Protein AF-A0A849Q5H6-F1 (afdb_monomer)

Secondary structure (DSSP, 8-state):
-HHHHHHHHHHHHHHGGGTT-HHHHHHHHHHHHHHHHHHHHHHTGGGGTTHHHHHHHHHHHHHHHHIIIIIS---TTTTTSHHHHHHTTHHHHHHHHHHHHHHHHHHH-

Nearest PDB structures (foldseek):
  7tut-assembly1_9  TM=7.268E-01  e=1.037E-01  Canis lupus
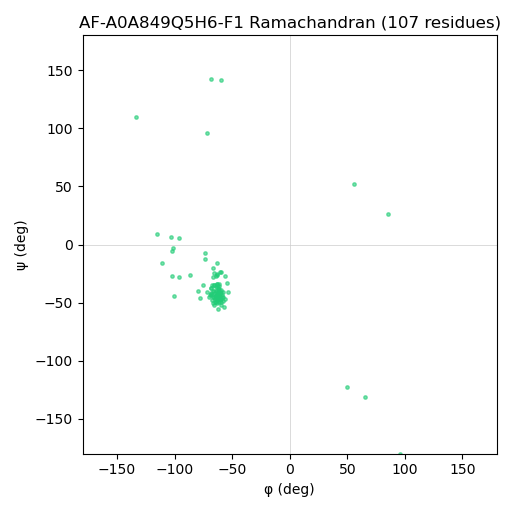
pLDDT: mean 90.91, std 7.38, range [54.81, 97.56]

Sequence (109 aa):
MMELDSLQSFFKRVYGRWSRSPNDQNYYVKISFAIMSAILCGVGGAFFAGIRGLMFGLLIYVTALFVLVYLVEIDVGALGGRQKLITNALPSYLLLWVLLWTLLYAFTL

Radius of gyration: 14.81 Å; Cα contacts (8 Å, |Δi|>4): 106; chains: 1; bounding box: 42×23×38 Å

Structure (mmCIF, N/CA/C/O backbone):
data_AF-A0A849Q5H6-F1
#
_entry.id   AF-A0A849Q5H6-F1
#
loop_
_atom_site.group_PDB
_atom_site.id
_atom_site.type_symbol
_atom_site.label_atom_id
_atom_site.label_alt_id
_atom_site.label_comp_id
_atom_site.label_asym_id
_atom_site.label_entity_id
_atom_site.label_seq_id
_atom_site.pdbx_PDB_ins_code
_atom_site.Cartn_x
_atom_site.Cartn_y
_atom_site.Cartn_z
_atom_site.occupancy
_atom_site.B_iso_or_equiv
_atom_site.auth_seq_id
_atom_site.auth_comp_id
_atom_site.auth_asym_id
_atom_site.auth_atom_id
_atom_site.pdbx_PDB_model_num
ATOM 1 N N . MET A 1 1 ? -27.242 -0.660 -4.233 1.00 54.81 1 MET A N 1
ATOM 2 C CA . MET A 1 1 ? -27.297 -1.325 -2.913 1.00 54.81 1 MET A CA 1
ATOM 3 C C . MET A 1 1 ? -2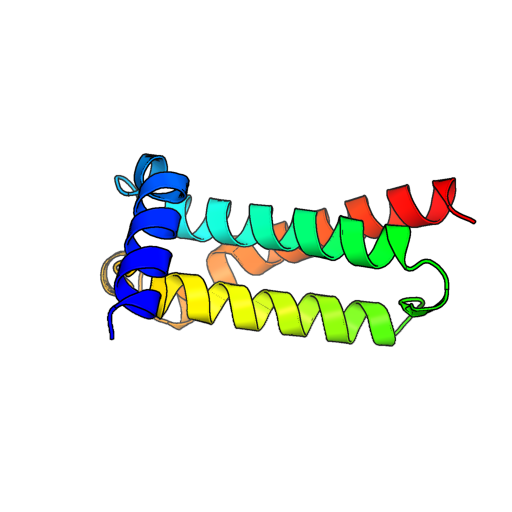6.841 -2.773 -3.017 1.00 54.81 1 MET A C 1
ATOM 5 O O . MET A 1 1 ? -25.768 -3.051 -2.513 1.00 54.81 1 MET A O 1
ATOM 9 N N . MET A 1 2 ? -27.518 -3.627 -3.796 1.00 58.91 2 MET A N 1
ATOM 10 C CA . MET A 1 2 ? -27.207 -5.068 -3.913 1.00 58.91 2 MET A CA 1
ATOM 11 C C . MET A 1 2 ? -25.744 -5.418 -4.296 1.00 58.91 2 MET A C 1
ATOM 13 O O . MET A 1 2 ? -25.206 -6.410 -3.814 1.00 58.91 2 MET A O 1
ATOM 17 N N . GLU A 1 3 ? -25.068 -4.597 -5.113 1.00 69.50 3 GLU A N 1
ATOM 18 C CA . GLU A 1 3 ? -23.65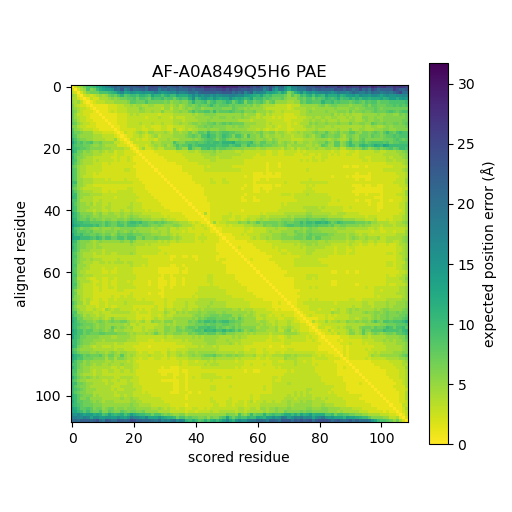9 -4.833 -5.497 1.00 69.50 3 GLU A CA 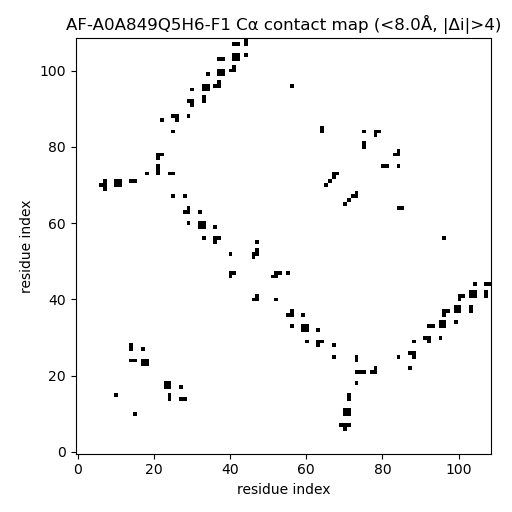1
ATOM 19 C C . GLU A 1 3 ? -22.644 -4.504 -4.394 1.00 69.50 3 GLU A C 1
ATOM 21 O O . GLU A 1 3 ? -21.626 -5.186 -4.262 1.00 69.50 3 GLU A O 1
ATOM 26 N N . LEU A 1 4 ? -22.919 -3.477 -3.583 1.00 73.81 4 LEU A N 1
ATOM 27 C CA . LEU A 1 4 ? -22.010 -3.069 -2.513 1.00 73.81 4 LEU A CA 1
ATOM 28 C C . LEU A 1 4 ? -22.028 -4.102 -1.383 1.00 73.81 4 LEU A C 1
ATOM 30 O O . LEU A 1 4 ? -20.971 -4.479 -0.890 1.00 73.81 4 LEU A O 1
ATOM 34 N N . ASP A 1 5 ? -23.216 -4.616 -1.053 1.00 80.62 5 ASP A N 1
ATOM 35 C CA . ASP A 1 5 ? -23.403 -5.668 -0.049 1.00 80.62 5 ASP A CA 1
ATOM 36 C C . ASP A 1 5 ? -22.693 -6.965 -0.469 1.00 80.62 5 ASP A C 1
ATOM 38 O O . ASP A 1 5 ? -22.045 -7.635 0.340 1.00 80.62 5 ASP A O 1
ATOM 42 N N . SER A 1 6 ? -22.741 -7.290 -1.767 1.00 84.31 6 SER A N 1
ATOM 43 C CA . SER A 1 6 ? -22.011 -8.422 -2.342 1.00 84.31 6 SER A CA 1
ATOM 44 C C . SER A 1 6 ? -20.494 -8.244 -2.202 1.00 84.31 6 SER A C 1
ATOM 46 O O . SER A 1 6 ? -19.819 -9.117 -1.649 1.00 84.31 6 SER A O 1
ATOM 48 N N . LEU A 1 7 ? -19.954 -7.086 -2.599 1.00 84.75 7 LEU A N 1
ATOM 49 C CA . LEU A 1 7 ? -18.531 -6.767 -2.437 1.00 84.75 7 LEU A CA 1
ATOM 50 C C . LEU A 1 7 ? -18.101 -6.788 -0.967 1.00 84.75 7 LEU A C 1
ATOM 52 O O . LEU A 1 7 ? -17.103 -7.421 -0.629 1.00 84.75 7 LEU A O 1
ATOM 56 N N . GLN A 1 8 ? -18.866 -6.167 -0.073 1.00 87.06 8 GLN A N 1
ATOM 57 C CA . GLN A 1 8 ? -18.611 -6.211 1.365 1.00 87.06 8 GLN A CA 1
ATOM 58 C C . GLN A 1 8 ? -18.565 -7.647 1.886 1.00 87.06 8 GLN A C 1
ATOM 60 O O . GLN A 1 8 ? -17.627 -8.014 2.593 1.00 87.06 8 GLN A O 1
ATOM 65 N N . SER A 1 9 ? -19.528 -8.491 1.504 1.00 88.06 9 SER A N 1
ATOM 66 C CA . SER A 1 9 ? -19.559 -9.896 1.920 1.00 88.06 9 SER A CA 1
ATOM 67 C C . SER A 1 9 ? -18.326 -10.669 1.441 1.00 88.06 9 SER A C 1
ATOM 69 O O . SER A 1 9 ? -17.754 -11.458 2.197 1.00 88.06 9 SER A O 1
ATOM 71 N N . PHE A 1 10 ? -17.853 -10.389 0.223 1.00 89.62 10 PHE A N 1
ATOM 72 C CA . PHE A 1 10 ? -16.637 -10.977 -0.322 1.00 89.62 10 PHE A CA 1
ATOM 73 C C . PHE A 1 10 ? -15.397 -10.529 0.459 1.00 89.62 10 PHE A C 1
ATOM 75 O O . PHE A 1 10 ? -14.638 -11.372 0.938 1.00 89.62 10 PHE A O 1
ATOM 82 N N . PHE A 1 11 ? -15.208 -9.222 0.655 1.00 88.94 11 PHE A N 1
ATOM 83 C CA . PHE A 1 11 ? -14.058 -8.685 1.388 1.00 88.94 11 PHE A CA 1
ATOM 84 C C . PHE A 1 11 ? -14.049 -9.153 2.847 1.00 88.94 11 PHE A C 1
ATOM 86 O O . PHE A 1 11 ? -13.013 -9.601 3.342 1.00 88.94 11 PHE A O 1
ATOM 93 N N . LYS A 1 12 ? -15.203 -9.154 3.518 1.00 88.00 12 LYS A N 1
ATOM 94 C CA . LYS A 1 12 ? -15.351 -9.713 4.867 1.00 88.00 12 LYS A CA 1
ATOM 95 C C . LYS A 1 12 ? -15.081 -11.213 4.898 1.00 88.00 12 LYS A C 1
ATOM 97 O O . LYS A 1 12 ? -14.490 -11.689 5.856 1.00 88.00 12 LYS A O 1
ATOM 102 N N . ARG A 1 13 ? -15.420 -11.978 3.858 1.00 89.62 13 ARG A N 1
ATOM 103 C CA . ARG A 1 13 ? -15.063 -13.404 3.780 1.00 89.62 13 ARG A CA 1
ATOM 104 C C . ARG A 1 13 ? -13.557 -13.610 3.591 1.00 89.62 13 ARG A C 1
ATOM 106 O O . ARG A 1 13 ? -12.971 -14.456 4.260 1.00 89.62 13 ARG A O 1
ATOM 113 N N . VAL A 1 14 ? -12.919 -12.832 2.718 1.00 90.75 14 VAL A N 1
ATOM 114 C CA . VAL A 1 14 ? -11.482 -12.957 2.411 1.00 90.75 14 VAL A CA 1
ATOM 115 C C . VAL A 1 14 ? -10.608 -12.511 3.588 1.00 90.75 14 VAL A C 1
ATOM 117 O O . VAL A 1 14 ? -9.647 -13.208 3.944 1.00 90.75 14 VAL A O 1
ATOM 120 N N . TYR A 1 15 ? -10.953 -11.373 4.200 1.00 91.38 15 TYR A N 1
ATOM 121 C CA . TYR A 1 15 ? -10.176 -10.723 5.260 1.00 91.38 15 TYR A CA 1
ATOM 122 C C . TYR A 1 15 ? -10.736 -10.936 6.670 1.00 91.38 15 TYR A C 1
ATOM 124 O O . TYR A 1 15 ? -10.097 -10.558 7.652 1.00 91.38 15 TYR A O 1
ATOM 132 N N . GLY A 1 16 ? -11.899 -11.572 6.807 1.00 85.69 16 GLY A N 1
ATOM 133 C CA . GLY A 1 16 ? -12.529 -11.852 8.100 1.00 85.69 16 GLY A CA 1
ATOM 134 C C . GLY A 1 16 ? -11.747 -12.838 8.954 1.00 85.69 16 GLY A C 1
ATOM 135 O O . GLY A 1 16 ? -11.876 -12.817 10.170 1.00 85.69 16 GLY A O 1
ATOM 136 N N . ARG A 1 17 ? -10.856 -13.640 8.359 1.00 89.44 17 ARG A N 1
ATOM 137 C CA . ARG A 1 17 ? -9.957 -14.517 9.127 1.00 89.44 17 ARG A CA 1
ATOM 138 C C . ARG A 1 17 ? -9.043 -13.747 10.094 1.00 89.44 17 ARG A C 1
ATOM 140 O O . ARG A 1 17 ? -8.591 -14.321 11.078 1.00 89.44 17 ARG A O 1
ATOM 147 N N . TRP A 1 18 ? -8.793 -12.463 9.826 1.00 89.44 18 TRP A N 1
ATOM 148 C CA . TRP A 1 18 ? -7.960 -11.583 10.650 1.00 89.44 18 TRP A CA 1
ATOM 149 C C . TRP A 1 18 ? -8.773 -10.615 11.519 1.00 89.44 18 TRP A C 1
ATOM 151 O O . TRP A 1 18 ? -8.187 -9.784 12.201 1.00 89.44 18 TRP A O 1
ATOM 161 N N . SER A 1 19 ? -10.106 -10.730 11.559 1.00 85.12 19 SER A N 1
ATOM 162 C CA . SER A 1 19 ? -10.975 -9.804 12.311 1.00 85.12 19 SER A CA 1
ATOM 163 C C . SER A 1 19 ? -10.742 -9.806 13.827 1.00 85.12 19 SER A C 1
ATOM 165 O O . SER A 1 19 ? -11.155 -8.874 14.508 1.00 85.12 19 SER A O 1
ATOM 167 N N . ARG A 1 20 ? -10.058 -10.827 14.365 1.00 84.38 20 ARG A N 1
ATOM 168 C CA . ARG A 1 20 ? -9.687 -10.915 15.789 1.00 84.38 20 ARG A CA 1
ATOM 169 C C . ARG A 1 20 ? -8.739 -9.798 16.232 1.00 84.38 20 ARG A C 1
ATOM 171 O O . ARG A 1 20 ? -8.712 -9.472 17.412 1.00 84.38 20 ARG A O 1
ATOM 178 N N . SER A 1 21 ? -7.963 -9.239 15.303 1.00 90.25 21 SER A N 1
ATOM 179 C CA . SER A 1 21 ? -7.030 -8.141 15.548 1.00 90.25 21 SER A CA 1
ATOM 180 C C . SER A 1 21 ? -7.216 -7.087 14.453 1.00 90.25 21 SER A C 1
ATOM 182 O O . SER A 1 21 ? -6.818 -7.313 13.306 1.00 90.25 21 SER A O 1
ATOM 184 N N . PRO A 1 22 ? -7.774 -5.906 14.779 1.00 89.94 22 PRO A N 1
ATOM 185 C CA . PRO A 1 22 ? -7.848 -4.779 13.846 1.00 89.94 22 PRO A CA 1
ATOM 186 C C . PRO A 1 22 ? -6.468 -4.376 13.309 1.00 89.94 22 PRO A C 1
ATOM 188 O O . PRO A 1 22 ? -6.328 -3.870 12.198 1.00 89.94 22 PRO A O 1
ATOM 191 N N . ASN A 1 23 ? -5.407 -4.625 14.074 1.00 92.19 23 ASN A N 1
ATOM 192 C CA . ASN A 1 23 ? -4.057 -4.389 13.595 1.00 92.19 23 ASN A CA 1
ATOM 193 C C . ASN A 1 23 ? -3.675 -5.347 12.456 1.00 92.19 23 ASN A C 1
ATOM 195 O O . ASN A 1 23 ? -3.198 -4.913 11.406 1.00 92.19 23 ASN A O 1
ATOM 199 N N . ASP A 1 24 ? -3.941 -6.638 12.639 1.00 93.38 24 ASP A N 1
ATOM 200 C CA . ASP A 1 24 ? -3.589 -7.675 11.669 1.00 93.38 24 ASP A CA 1
ATOM 201 C C . ASP A 1 24 ? -4.425 -7.503 10.404 1.00 93.38 24 ASP A C 1
ATOM 203 O O . ASP A 1 24 ? -3.903 -7.534 9.292 1.00 93.38 24 ASP A O 1
ATOM 207 N N . GLN A 1 25 ? -5.722 -7.242 10.557 1.00 92.38 25 GLN A N 1
ATOM 208 C CA . GLN A 1 25 ? -6.611 -7.025 9.424 1.00 92.38 25 GLN A CA 1
ATOM 209 C C . GLN A 1 25 ? -6.196 -5.793 8.599 1.00 92.38 25 GLN A C 1
ATOM 211 O O . GLN A 1 25 ? -6.137 -5.879 7.371 1.00 92.38 25 GLN A O 1
ATOM 216 N N . ASN A 1 26 ? -5.812 -4.684 9.247 1.00 94.12 26 ASN A N 1
ATOM 217 C CA . ASN A 1 26 ? -5.223 -3.513 8.581 1.00 94.12 26 ASN A CA 1
ATOM 218 C C . ASN A 1 26 ? -3.944 -3.877 7.812 1.00 94.12 26 ASN A C 1
ATOM 220 O O . ASN A 1 26 ? -3.765 -3.473 6.661 1.00 94.12 26 ASN A O 1
ATOM 224 N N . TYR A 1 27 ? -3.063 -4.657 8.439 1.00 95.25 27 TYR A N 1
ATOM 225 C CA . TYR A 1 27 ? -1.806 -5.089 7.843 1.00 95.25 27 TYR A CA 1
ATOM 226 C C . TYR A 1 27 ? -2.035 -5.956 6.596 1.00 95.25 27 TYR A C 1
ATOM 228 O O . TYR A 1 27 ? -1.581 -5.600 5.509 1.00 95.25 27 TYR A O 1
ATOM 236 N N . TYR A 1 28 ? -2.792 -7.050 6.705 1.00 94.69 28 TYR A N 1
ATOM 237 C CA . TYR A 1 28 ? -2.966 -8.009 5.609 1.00 94.69 28 TYR A CA 1
ATOM 238 C C . TYR A 1 28 ? -3.717 -7.436 4.403 1.00 94.69 28 TYR A C 1
ATOM 240 O O . TYR A 1 28 ? -3.368 -7.760 3.264 1.00 94.69 28 TYR A O 1
ATOM 248 N N . VAL A 1 29 ? -4.699 -6.553 4.614 1.00 95.38 29 VAL A N 1
ATOM 249 C CA . VAL A 1 29 ? -5.372 -5.855 3.503 1.00 95.38 29 VAL A CA 1
ATOM 250 C C . VAL A 1 29 ? -4.383 -4.962 2.753 1.00 95.38 29 VAL A C 1
ATOM 252 O O . VAL A 1 29 ? -4.335 -4.971 1.530 1.00 95.38 29 VAL A O 1
ATOM 255 N N . LYS A 1 30 ? -3.520 -4.223 3.449 1.00 96.81 30 LYS A N 1
ATOM 256 C CA . LYS A 1 30 ? -2.526 -3.382 2.768 1.00 96.81 30 LYS A CA 1
ATOM 257 C C . LYS A 1 30 ? -1.471 -4.201 2.047 1.00 96.81 30 LYS A C 1
ATOM 259 O O . LYS A 1 30 ? -1.143 -3.891 0.908 1.00 96.81 30 LYS A O 1
ATOM 264 N N . ILE A 1 31 ? -0.968 -5.260 2.674 1.00 96.75 31 ILE A N 1
ATOM 265 C CA . ILE A 1 31 ? 0.034 -6.138 2.064 1.00 96.75 31 ILE A CA 1
ATOM 266 C C . ILE A 1 31 ? -0.493 -6.792 0.782 1.00 96.75 31 ILE A C 1
ATOM 268 O O . ILE A 1 31 ? 0.210 -6.820 -0.224 1.00 96.75 31 ILE A O 1
ATOM 272 N N . SER A 1 32 ? -1.743 -7.249 0.767 1.00 96.19 32 SER A N 1
ATOM 273 C CA . SER A 1 32 ? -2.358 -7.791 -0.453 1.00 96.19 32 SER A CA 1
ATOM 274 C C . SER A 1 32 ? -2.469 -6.739 -1.565 1.00 96.19 32 SER A C 1
ATOM 276 O O . SER A 1 32 ? -2.132 -7.029 -2.711 1.00 96.19 32 SER A O 1
ATOM 278 N N . PHE A 1 33 ? -2.832 -5.496 -1.239 1.00 97.31 33 PHE A N 1
ATOM 279 C CA . PHE A 1 33 ? -2.848 -4.384 -2.201 1.00 97.31 33 PHE A CA 1
ATOM 280 C C . PHE A 1 33 ? -1.443 -3.973 -2.688 1.00 97.31 33 PHE A C 1
ATOM 282 O O . PHE A 1 33 ? -1.279 -3.646 -3.866 1.00 97.31 33 PHE A O 1
ATOM 289 N N . ALA A 1 34 ? -0.416 -4.050 -1.835 1.00 97.56 34 ALA A N 1
ATOM 290 C CA . ALA A 1 34 ? 0.983 -3.849 -2.231 1.00 97.56 34 ALA A CA 1
ATOM 291 C C . ALA A 1 34 ? 1.432 -4.900 -3.251 1.00 97.56 34 ALA A C 1
ATOM 293 O O . ALA A 1 34 ? 2.021 -4.558 -4.272 1.00 97.56 34 ALA A O 1
ATOM 294 N N . ILE A 1 35 ? 1.121 -6.174 -3.001 1.00 97.38 35 ILE A N 1
ATOM 295 C CA . ILE A 1 35 ? 1.473 -7.274 -3.906 1.00 97.38 35 ILE A CA 1
ATOM 296 C C . ILE A 1 35 ? 0.755 -7.103 -5.248 1.00 97.38 35 ILE A C 1
ATOM 298 O O . ILE A 1 35 ? 1.400 -7.135 -6.293 1.00 97.38 35 ILE A O 1
ATOM 302 N N . MET A 1 36 ? -0.562 -6.869 -5.234 1.00 96.56 36 MET A N 1
ATOM 303 C CA . MET A 1 36 ? -1.339 -6.675 -6.464 1.00 96.56 36 MET A CA 1
ATOM 304 C C . MET A 1 36 ? -0.818 -5.492 -7.285 1.00 96.56 36 MET A C 1
ATOM 306 O O . MET A 1 36 ? -0.632 -5.622 -8.492 1.00 96.56 36 MET A O 1
ATOM 310 N N . SER A 1 37 ? -0.537 -4.351 -6.646 1.00 96.19 37 SER A N 1
ATOM 311 C CA . SER A 1 37 ? -0.003 -3.189 -7.364 1.00 96.19 37 SER A CA 1
ATOM 312 C C . SER A 1 37 ? 1.414 -3.409 -7.879 1.00 96.19 37 SER A C 1
ATOM 314 O O . SER A 1 37 ? 1.704 -2.988 -8.993 1.00 96.19 37 SER A O 1
ATOM 316 N N . ALA A 1 38 ? 2.278 -4.105 -7.137 1.00 96.19 38 ALA A N 1
ATOM 317 C CA . ALA A 1 38 ? 3.616 -4.456 -7.608 1.00 96.19 38 ALA A CA 1
ATOM 318 C C . ALA A 1 38 ? 3.564 -5.365 -8.842 1.00 96.19 38 ALA A C 1
ATOM 320 O O . ALA A 1 38 ? 4.295 -5.125 -9.800 1.00 96.19 38 ALA A O 1
ATOM 321 N N . ILE A 1 39 ? 2.666 -6.360 -8.850 1.00 95.31 39 ILE A N 1
ATOM 322 C CA . ILE A 1 39 ? 2.444 -7.242 -10.004 1.00 95.31 39 ILE A CA 1
ATOM 323 C C . ILE A 1 39 ? 1.982 -6.431 -11.214 1.00 95.31 39 ILE A C 1
ATOM 325 O O . ILE A 1 39 ? 2.555 -6.569 -12.290 1.00 95.31 39 ILE A O 1
ATOM 329 N N . LEU A 1 40 ? 0.996 -5.547 -11.042 1.00 94.38 40 LEU A N 1
ATOM 330 C CA . LEU A 1 40 ? 0.504 -4.695 -12.128 1.00 94.38 40 LEU A CA 1
ATOM 331 C C . LEU A 1 40 ? 1.592 -3.750 -12.661 1.00 94.38 40 LEU A C 1
ATOM 333 O O . LEU A 1 40 ? 1.738 -3.616 -13.875 1.00 94.38 40 LEU A O 1
ATOM 337 N N . CYS A 1 41 ? 2.388 -3.144 -11.775 1.00 94.19 41 CYS A N 1
ATOM 338 C CA . CYS A 1 41 ? 3.522 -2.309 -12.167 1.00 94.19 41 CYS A CA 1
ATOM 339 C C . CYS A 1 41 ? 4.597 -3.103 -12.918 1.00 94.19 41 CYS A C 1
ATOM 341 O O . CYS A 1 41 ? 5.128 -2.612 -13.910 1.00 94.19 41 CYS A O 1
ATOM 343 N N . GLY A 1 42 ? 4.920 -4.314 -12.454 1.00 91.75 42 GLY A N 1
ATOM 344 C CA . GLY A 1 42 ? 5.901 -5.194 -13.086 1.00 91.75 42 GLY A CA 1
ATOM 345 C C . GLY A 1 42 ? 5.455 -5.657 -14.472 1.00 91.75 42 GLY A C 1
ATOM 346 O O . GLY A 1 42 ? 6.186 -5.486 -15.439 1.00 91.75 42 GLY A O 1
ATOM 347 N N . VAL A 1 43 ? 4.223 -6.161 -14.594 1.00 90.88 43 VAL A N 1
ATOM 348 C CA . VAL A 1 43 ? 3.655 -6.620 -15.875 1.00 90.88 43 VAL A CA 1
ATOM 349 C C . VAL A 1 43 ? 3.472 -5.465 -16.863 1.00 90.88 43 VAL A C 1
ATOM 351 O O . VAL A 1 43 ? 3.669 -5.642 -18.061 1.00 90.88 43 VAL A O 1
ATOM 354 N N . GLY A 1 44 ? 3.129 -4.266 -16.382 1.00 89.56 44 GLY A N 1
ATOM 355 C CA . GLY A 1 44 ? 3.033 -3.076 -17.229 1.00 89.56 44 GLY A CA 1
ATOM 356 C C . GLY A 1 44 ? 4.388 -2.496 -17.667 1.00 89.56 44 GLY A C 1
ATOM 357 O O . GLY A 1 44 ? 4.409 -1.571 -18.485 1.00 89.56 44 GLY A O 1
ATOM 358 N N . GLY A 1 45 ? 5.506 -3.015 -17.144 1.00 87.25 45 GLY A N 1
ATOM 359 C CA . GLY A 1 45 ? 6.868 -2.696 -17.568 1.00 87.25 45 GLY A CA 1
ATOM 360 C C . GLY A 1 45 ? 7.152 -1.194 -17.648 1.00 87.25 45 GLY A C 1
ATOM 361 O O . GLY A 1 45 ? 6.984 -0.444 -16.681 1.00 87.25 45 GLY A O 1
ATOM 362 N N . ALA A 1 46 ? 7.562 -0.735 -18.835 1.00 88.12 46 ALA A N 1
ATOM 363 C CA . ALA A 1 46 ? 7.954 0.653 -19.085 1.00 88.12 46 ALA A CA 1
ATOM 364 C C . ALA A 1 46 ? 6.833 1.683 -18.837 1.00 88.12 46 ALA A C 1
ATOM 366 O O . ALA A 1 46 ? 7.129 2.848 -18.562 1.00 88.12 46 ALA A O 1
ATOM 367 N N . PHE A 1 47 ? 5.552 1.292 -18.893 1.00 90.31 47 PHE A N 1
ATOM 368 C CA . PHE A 1 47 ? 4.442 2.222 -18.654 1.00 90.31 47 PHE A CA 1
ATOM 369 C C . PHE A 1 47 ? 4.465 2.790 -17.229 1.00 90.31 47 PHE A C 1
ATOM 371 O O . PHE A 1 47 ? 4.199 3.978 -17.027 1.00 90.31 47 PHE A O 1
ATOM 378 N N . PHE A 1 48 ? 4.843 1.957 -16.258 1.00 91.69 48 PHE A N 1
ATOM 379 C CA . PHE A 1 48 ? 4.905 2.324 -14.847 1.00 91.69 48 PHE A CA 1
ATOM 380 C C . PHE A 1 48 ? 6.304 2.755 -14.392 1.00 91.69 48 PHE A C 1
ATOM 382 O O . PHE A 1 48 ? 6.482 3.037 -13.213 1.00 91.69 48 PHE A O 1
ATOM 389 N N . ALA A 1 49 ? 7.293 2.880 -15.280 1.00 90.12 49 ALA A N 1
ATOM 390 C CA . ALA A 1 49 ? 8.643 3.278 -14.887 1.00 90.12 49 ALA A CA 1
ATOM 391 C C . ALA A 1 49 ? 8.687 4.672 -14.216 1.00 90.12 49 ALA A C 1
ATOM 393 O O . ALA A 1 49 ? 7.988 5.616 -14.605 1.00 90.12 49 ALA A O 1
ATOM 394 N N . GLY A 1 50 ? 9.541 4.805 -13.196 1.00 89.81 50 GLY A N 1
ATOM 395 C CA . GLY A 1 50 ? 9.778 6.062 -12.485 1.00 89.81 50 GLY A CA 1
ATOM 396 C C . GLY A 1 50 ? 8.553 6.578 -11.721 1.00 89.81 50 GLY A C 1
ATOM 397 O O . GLY A 1 50 ? 7.914 5.852 -10.960 1.00 89.81 50 GLY A O 1
ATOM 398 N N . ILE A 1 51 ? 8.225 7.861 -11.904 1.00 94.25 51 ILE A N 1
ATOM 399 C CA . ILE A 1 51 ? 7.183 8.543 -11.119 1.00 94.25 51 ILE A CA 1
ATOM 400 C C . ILE A 1 51 ? 5.778 7.962 -11.336 1.00 94.25 51 ILE A C 1
ATOM 402 O O . ILE A 1 51 ? 4.946 8.018 -10.435 1.00 94.25 51 ILE A O 1
ATOM 406 N N . ARG A 1 52 ? 5.507 7.370 -12.507 1.00 94.25 52 ARG A N 1
ATOM 407 C CA . ARG A 1 52 ? 4.178 6.841 -12.858 1.00 94.25 52 ARG A CA 1
ATOM 408 C C . ARG A 1 52 ? 3.800 5.653 -11.978 1.00 94.25 52 ARG A C 1
ATOM 410 O O . ARG A 1 52 ? 2.699 5.624 -11.434 1.00 94.25 52 ARG A O 1
ATOM 417 N N . GLY A 1 53 ? 4.729 4.720 -11.781 1.00 93.69 53 GLY A N 1
ATOM 418 C CA . GLY A 1 53 ? 4.554 3.596 -10.865 1.00 93.69 53 GLY A CA 1
ATOM 419 C C . GLY A 1 53 ? 4.428 4.062 -9.423 1.00 93.69 53 GLY A C 1
ATOM 420 O O . GLY A 1 53 ? 3.581 3.551 -8.699 1.00 93.69 53 GLY A O 1
ATOM 421 N N . LEU A 1 54 ? 5.167 5.104 -9.026 1.00 93.94 54 LEU A N 1
ATOM 422 C CA . LEU A 1 54 ? 5.020 5.711 -7.701 1.00 93.94 54 LEU A CA 1
ATOM 423 C C . LEU A 1 54 ? 3.634 6.312 -7.464 1.00 93.94 54 LEU A C 1
ATOM 425 O O . LEU A 1 54 ? 3.011 6.024 -6.442 1.00 93.94 54 LEU A O 1
ATOM 429 N N . MET A 1 55 ? 3.115 7.084 -8.417 1.00 95.81 55 MET A N 1
ATOM 430 C CA . MET A 1 55 ? 1.757 7.620 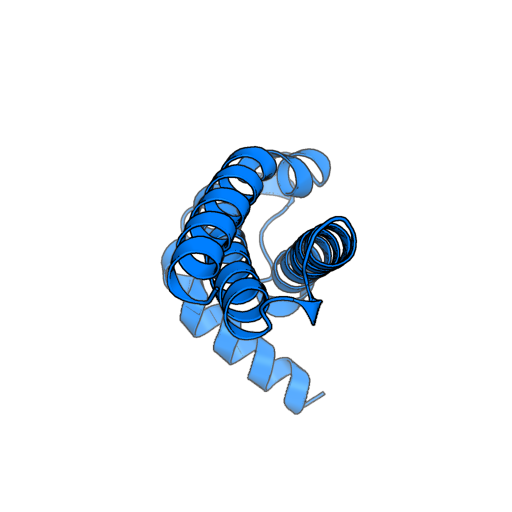-8.332 1.00 95.81 55 MET A CA 1
ATOM 431 C C . MET A 1 55 ? 0.713 6.503 -8.271 1.00 95.81 55 MET A C 1
ATOM 433 O O . MET A 1 55 ? -0.223 6.588 -7.478 1.00 95.81 55 MET A O 1
ATOM 437 N N . PHE A 1 56 ? 0.891 5.438 -9.055 1.00 95.75 56 PHE A N 1
ATOM 438 C CA . PHE A 1 56 ? -0.002 4.284 -9.024 1.00 95.75 56 PHE A CA 1
ATOM 439 C C . PHE A 1 56 ? 0.051 3.540 -7.681 1.00 95.75 56 PHE A C 1
ATOM 441 O O . PHE A 1 56 ? -0.991 3.280 -7.087 1.00 95.75 56 PHE A O 1
ATOM 448 N N . GLY A 1 57 ? 1.242 3.263 -7.144 1.00 94.81 57 GLY A N 1
ATOM 449 C CA . GLY A 1 57 ? 1.408 2.611 -5.843 1.00 94.81 57 GLY A CA 1
ATOM 450 C C . GLY A 1 57 ? 0.769 3.399 -4.696 1.00 94.81 57 GLY A C 1
ATOM 451 O O . GLY A 1 57 ? 0.126 2.809 -3.824 1.00 94.81 57 GLY A O 1
ATOM 452 N N . LEU A 1 58 ? 0.881 4.732 -4.725 1.00 95.19 58 LEU A N 1
ATOM 453 C CA . LEU A 1 58 ? 0.209 5.624 -3.775 1.00 95.19 58 LEU A CA 1
ATOM 454 C C . LEU A 1 58 ? -1.310 5.643 -3.961 1.00 95.19 58 LEU A C 1
ATOM 456 O O . LEU A 1 58 ? -2.041 5.598 -2.973 1.00 95.19 58 LEU A O 1
ATOM 460 N N . LEU A 1 59 ? -1.797 5.676 -5.204 1.00 97.00 59 LEU A N 1
ATOM 461 C CA . LEU A 1 59 ? -3.229 5.598 -5.494 1.00 97.00 59 LEU A CA 1
ATOM 462 C C . LEU A 1 59 ? -3.823 4.309 -4.918 1.00 97.00 59 LEU A C 1
ATOM 464 O O . LEU A 1 59 ? -4.808 4.362 -4.187 1.00 97.00 59 LEU A O 1
ATOM 468 N N . ILE A 1 60 ? -3.179 3.167 -5.173 1.00 97.56 60 ILE A N 1
ATOM 469 C CA . ILE A 1 60 ? -3.612 1.869 -4.651 1.00 97.56 60 ILE A CA 1
ATOM 470 C C . ILE A 1 60 ? -3.556 1.833 -3.121 1.00 97.56 60 ILE A C 1
ATOM 472 O O . ILE A 1 60 ? -4.448 1.261 -2.492 1.00 97.56 60 ILE A O 1
ATOM 476 N N . TYR A 1 61 ? -2.575 2.496 -2.503 1.00 96.69 61 TYR A N 1
ATOM 477 C CA . TYR A 1 61 ? -2.529 2.632 -1.050 1.00 96.69 61 TYR A CA 1
ATOM 478 C C . TYR A 1 61 ? -3.757 3.369 -0.506 1.00 96.69 61 TYR A C 1
ATOM 480 O O . TYR A 1 61 ? -4.396 2.906 0.440 1.00 96.69 61 TYR A O 1
ATOM 488 N N . VAL A 1 62 ? -4.126 4.494 -1.124 1.00 96.12 62 VAL A N 1
ATOM 489 C CA . VAL A 1 62 ? -5.335 5.244 -0.760 1.00 96.12 62 VAL A CA 1
ATOM 490 C C . VAL A 1 62 ? -6.580 4.381 -0.970 1.00 96.12 62 VAL A C 1
ATOM 492 O O . VAL A 1 62 ? -7.425 4.314 -0.079 1.00 96.12 62 VAL A O 1
ATOM 495 N N . THR A 1 63 ? -6.674 3.648 -2.081 1.00 96.25 63 THR A N 1
ATOM 496 C CA . THR A 1 63 ? -7.770 2.698 -2.322 1.00 96.25 63 THR A CA 1
ATOM 497 C C . THR A 1 63 ? -7.851 1.626 -1.233 1.00 96.25 63 THR A C 1
ATOM 499 O O . THR A 1 63 ? -8.945 1.330 -0.758 1.00 96.25 63 THR A O 1
ATOM 502 N N . ALA A 1 64 ? -6.720 1.091 -0.766 1.00 95.81 64 ALA A N 1
ATOM 503 C CA . ALA A 1 64 ? -6.695 0.123 0.330 1.00 95.81 64 A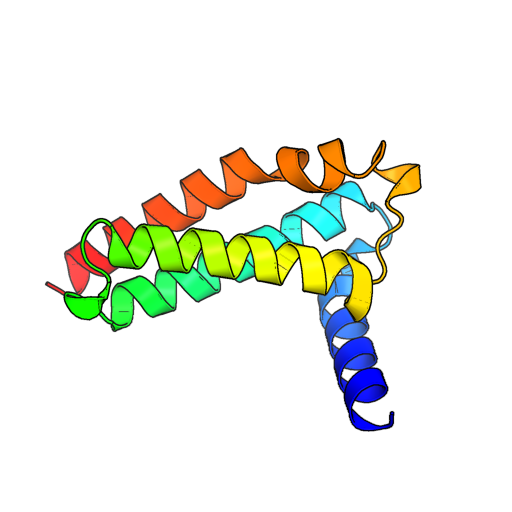LA A CA 1
ATOM 504 C C . ALA A 1 64 ? -7.259 0.711 1.637 1.00 95.81 64 ALA A C 1
ATOM 506 O O . ALA A 1 64 ? -7.960 0.017 2.373 1.00 95.81 64 ALA A O 1
ATOM 507 N N . LEU A 1 65 ? -7.018 2.000 1.915 1.00 95.56 65 LEU A N 1
ATOM 508 C CA . LEU A 1 65 ? -7.624 2.688 3.062 1.00 95.56 65 LEU A CA 1
ATOM 509 C C . LEU A 1 65 ? -9.150 2.793 2.923 1.00 95.56 65 LEU A C 1
ATOM 511 O O . LEU A 1 65 ? -9.863 2.554 3.896 1.00 95.56 65 LEU A O 1
ATOM 515 N N . PHE A 1 66 ? -9.661 3.097 1.725 1.00 94.12 66 PHE A N 1
ATOM 516 C CA . PHE A 1 66 ? -11.106 3.091 1.462 1.00 94.12 66 PHE A CA 1
ATOM 517 C C . PHE A 1 66 ? -11.712 1.699 1.668 1.00 94.12 66 PHE A C 1
ATOM 519 O O . PHE A 1 66 ? -12.729 1.561 2.342 1.00 94.12 66 PHE A O 1
ATOM 526 N N . VAL A 1 67 ? -11.065 0.659 1.147 1.00 94.00 67 VAL A N 1
ATOM 527 C CA . VAL A 1 67 ? -11.491 -0.737 1.316 1.00 94.00 67 VAL A CA 1
ATOM 528 C C . VAL A 1 67 ? -11.543 -1.118 2.796 1.00 94.00 67 VAL A C 1
ATOM 530 O O . VAL A 1 67 ? -12.517 -1.722 3.238 1.00 94.00 67 VAL A O 1
ATOM 533 N N . LEU A 1 68 ? -10.543 -0.720 3.584 1.00 93.88 68 LEU A N 1
ATOM 534 C CA . LEU A 1 68 ? -10.507 -0.987 5.022 1.00 93.88 68 LEU A CA 1
ATOM 535 C C . LEU A 1 68 ? -11.683 -0.362 5.779 1.00 93.88 68 LEU A C 1
ATOM 537 O O . LEU A 1 68 ? -12.267 -1.009 6.645 1.00 93.88 68 LEU A O 1
ATOM 541 N N . VAL A 1 69 ? -12.032 0.882 5.450 1.00 93.12 69 VAL A N 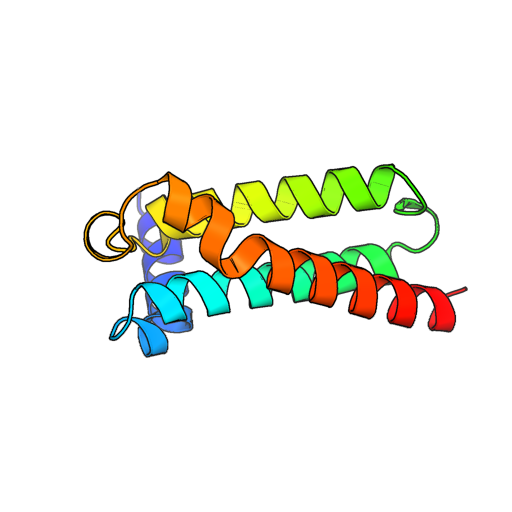1
ATOM 542 C CA . VAL A 1 69 ? -13.099 1.617 6.143 1.00 93.12 69 VAL A CA 1
ATOM 543 C C . VAL A 1 69 ? -14.484 1.167 5.687 1.00 93.12 69 VAL A C 1
ATOM 545 O O . VAL A 1 69 ? -15.347 0.942 6.526 1.00 93.12 69 VAL A O 1
ATOM 548 N N . TYR A 1 70 ? -14.704 1.029 4.378 1.00 91.31 70 TYR A N 1
ATOM 549 C CA . TYR A 1 70 ? -16.050 0.867 3.818 1.00 91.31 70 TYR A CA 1
ATOM 550 C C . TYR A 1 70 ? -16.402 -0.566 3.423 1.00 91.31 70 TYR A C 1
ATOM 552 O O . TYR A 1 70 ? -17.581 -0.907 3.394 1.00 91.31 70 TYR A O 1
ATOM 560 N N . LEU A 1 71 ? -15.416 -1.404 3.084 1.00 91.75 71 LEU A N 1
ATOM 561 C CA . LEU A 1 71 ? -15.682 -2.790 2.680 1.00 91.75 71 LEU A CA 1
ATOM 562 C C . LEU A 1 71 ? -15.424 -3.779 3.812 1.00 91.75 71 LEU A C 1
ATOM 564 O O . LEU A 1 71 ? -16.219 -4.687 4.043 1.00 91.75 71 LEU A O 1
ATOM 568 N N . VAL A 1 72 ? -14.309 -3.596 4.516 1.00 91.69 72 VAL A N 1
ATOM 569 C CA . VAL A 1 72 ? -13.905 -4.458 5.631 1.00 91.69 72 VAL A CA 1
ATOM 570 C C . VAL A 1 72 ? -14.521 -3.995 6.954 1.00 91.69 72 VAL A C 1
ATOM 572 O O . VAL A 1 72 ? -14.755 -4.837 7.814 1.00 91.69 72 VAL A O 1
ATOM 575 N N . GLU A 1 73 ? -14.839 -2.701 7.082 1.00 91.88 73 GLU A N 1
ATOM 576 C CA . GLU A 1 73 ? -15.421 -2.085 8.288 1.00 91.88 73 GLU A CA 1
ATOM 577 C C . GLU A 1 73 ? -14.569 -2.318 9.538 1.00 91.88 73 GLU A C 1
ATOM 579 O O . GLU A 1 73 ? -15.027 -2.803 10.572 1.00 91.88 73 GLU A O 1
ATOM 584 N N . ILE A 1 74 ? -13.284 -1.988 9.429 1.00 91.19 74 ILE A N 1
ATOM 585 C CA . ILE A 1 74 ? -12.353 -2.169 10.536 1.00 91.19 74 ILE A CA 1
ATOM 586 C C . ILE A 1 74 ? -12.648 -1.208 11.694 1.00 91.19 74 ILE A C 1
ATOM 588 O O . ILE A 1 74 ? -12.952 -0.031 11.480 1.00 91.19 74 ILE A O 1
ATOM 592 N N . ASP A 1 75 ? -12.490 -1.682 12.930 1.00 90.19 75 ASP A N 1
ATOM 593 C CA . ASP A 1 75 ? -12.629 -0.830 14.111 1.00 90.19 75 ASP A CA 1
ATOM 594 C C . ASP A 1 75 ? -11.436 0.137 14.230 1.00 90.19 75 ASP A C 1
ATOM 596 O O . ASP A 1 75 ? -10.363 -0.181 14.753 1.00 90.19 75 ASP A O 1
ATOM 600 N N . VAL A 1 76 ? -11.632 1.356 13.720 1.00 89.44 76 VAL A N 1
ATOM 601 C CA . VAL A 1 76 ? -10.642 2.441 13.763 1.00 89.44 76 VAL A CA 1
ATOM 602 C C . VAL A 1 76 ? -10.381 2.917 15.198 1.00 89.44 76 VAL A C 1
ATOM 604 O O . VAL A 1 76 ? -9.281 3.396 15.485 1.00 89.44 76 VAL A O 1
ATOM 607 N N . GLY A 1 77 ? -11.360 2.788 16.099 1.00 87.50 77 GLY A N 1
ATOM 608 C CA . GLY A 1 77 ? -11.211 3.139 17.509 1.00 87.50 77 GLY A CA 1
ATOM 609 C C . GLY A 1 77 ? -10.213 2.212 18.194 1.00 87.50 77 GLY A C 1
ATOM 610 O O . GLY A 1 77 ? -9.232 2.682 18.772 1.00 87.50 77 GLY A O 1
ATOM 611 N N . ALA A 1 78 ? -10.392 0.901 18.019 1.00 88.31 78 ALA A N 1
ATOM 612 C CA . ALA A 1 78 ? -9.482 -0.118 18.542 1.00 88.31 78 ALA A CA 1
ATOM 613 C C . ALA A 1 78 ? -8.058 -0.038 17.950 1.00 88.31 78 ALA A C 1
ATOM 615 O O . ALA A 1 78 ? -7.090 -0.421 18.603 1.00 88.31 78 ALA A O 1
ATOM 616 N N . LEU A 1 79 ? -7.901 0.503 16.737 1.00 88.69 79 LEU A N 1
ATOM 617 C CA . LEU A 1 79 ? -6.601 0.750 16.091 1.00 88.69 79 LEU A CA 1
ATOM 618 C C . LEU A 1 79 ? -5.811 1.933 16.681 1.00 88.69 79 LEU A C 1
ATOM 620 O O . LEU A 1 79 ? -4.637 2.104 16.342 1.00 88.69 79 LEU A O 1
ATOM 624 N N . GLY A 1 80 ? -6.428 2.774 17.517 1.00 89.38 80 GLY A N 1
ATOM 625 C CA . GLY A 1 80 ? -5.826 4.026 17.988 1.00 89.38 80 GLY A CA 1
ATOM 626 C C . GLY A 1 80 ? -6.029 5.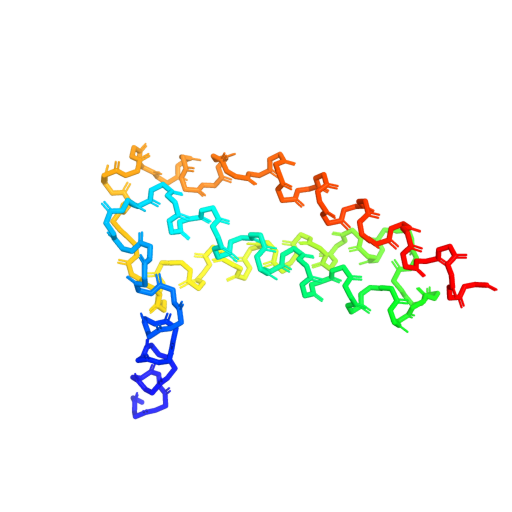203 17.026 1.00 89.38 80 GLY A C 1
ATOM 627 O O . GLY A 1 80 ? -5.223 6.134 16.996 1.00 89.38 80 GLY A O 1
ATOM 628 N N . GLY A 1 81 ? -7.095 5.166 16.220 1.00 92.06 81 GLY A N 1
ATOM 629 C CA . GLY A 1 81 ? -7.553 6.282 15.396 1.00 92.06 81 GLY A CA 1
ATOM 630 C C . GLY A 1 81 ? -7.064 6.279 13.944 1.00 92.06 81 GLY A C 1
ATOM 631 O O . GLY A 1 81 ? -6.315 5.416 13.479 1.00 92.06 81 GLY A O 1
ATOM 632 N N . ARG A 1 82 ? -7.488 7.307 13.197 1.00 91.44 82 ARG A N 1
ATOM 633 C CA . ARG A 1 82 ? -7.230 7.434 11.748 1.00 91.44 82 ARG A CA 1
ATOM 634 C C . ARG A 1 82 ? -5.745 7.553 11.407 1.00 91.44 82 ARG A C 1
ATOM 636 O O . ARG A 1 82 ? -5.313 7.038 10.382 1.00 91.44 82 ARG A O 1
ATOM 643 N N . GLN A 1 83 ? -4.947 8.190 12.264 1.00 92.50 83 GLN A N 1
ATOM 644 C CA . GLN A 1 83 ? -3.507 8.294 12.031 1.00 92.50 83 GLN A CA 1
ATOM 645 C C . GLN A 1 83 ? -2.851 6.911 12.038 1.00 92.50 83 GLN A C 1
ATOM 647 O O . GLN A 1 83 ? -2.070 6.609 11.141 1.00 92.50 83 GLN A O 1
ATOM 652 N N . LYS A 1 84 ? -3.206 6.048 12.999 1.00 91.69 84 LYS A N 1
ATOM 653 C CA . LYS A 1 84 ? -2.706 4.668 13.066 1.00 91.69 84 LYS A CA 1
ATOM 654 C C . LYS A 1 84 ? -3.238 3.819 11.920 1.00 91.69 84 LYS A C 1
ATOM 656 O O . LYS A 1 84 ? -2.469 3.058 11.336 1.00 91.69 84 LYS A O 1
ATOM 661 N N . LEU A 1 85 ? -4.495 4.015 11.516 1.00 93.44 85 LEU A N 1
ATOM 662 C CA . LEU A 1 85 ? -5.013 3.411 10.289 1.00 93.44 85 LEU A CA 1
ATOM 663 C C . LEU A 1 85 ? -4.116 3.748 9.092 1.00 93.44 85 LEU A C 1
ATOM 665 O O . LEU A 1 85 ? -3.830 2.859 8.306 1.00 93.44 85 LEU A O 1
ATOM 669 N N . ILE A 1 86 ? -3.611 4.978 8.968 1.00 94.00 86 ILE A N 1
ATOM 670 C CA . ILE A 1 86 ? -2.744 5.386 7.853 1.00 94.00 86 ILE A CA 1
ATOM 671 C C . ILE A 1 86 ? -1.294 4.928 8.038 1.00 94.00 86 ILE A C 1
ATOM 673 O O . ILE A 1 86 ? -0.685 4.513 7.065 1.00 94.00 86 ILE A O 1
ATOM 677 N N . THR A 1 87 ? -0.699 4.981 9.226 1.00 93.88 87 THR A N 1
ATOM 678 C CA . THR A 1 87 ? 0.764 4.824 9.362 1.00 93.88 87 THR A CA 1
ATOM 679 C C . THR A 1 87 ? 1.224 3.414 9.712 1.00 93.88 87 THR A C 1
ATOM 681 O O . THR A 1 87 ? 2.324 3.029 9.329 1.00 93.88 87 THR A O 1
ATOM 684 N N . ASN A 1 88 ? 0.397 2.620 10.392 1.00 89.62 88 ASN A N 1
ATOM 685 C CA . ASN A 1 88 ? 0.838 1.403 11.085 1.00 89.62 88 ASN A CA 1
ATOM 686 C C . ASN A 1 88 ? 1.448 0.326 10.158 1.00 89.62 88 ASN A C 1
ATOM 688 O O . ASN A 1 88 ? 2.421 -0.322 10.516 1.00 89.62 88 ASN A O 1
ATOM 692 N N . ALA A 1 89 ? 0.957 0.208 8.922 1.00 93.00 89 ALA A N 1
ATOM 693 C CA . ALA A 1 89 ? 1.497 -0.721 7.920 1.00 93.00 89 ALA A CA 1
ATOM 694 C C . ALA A 1 89 ? 2.109 -0.015 6.695 1.00 93.00 89 ALA A C 1
ATOM 696 O O . ALA A 1 89 ? 2.433 -0.670 5.708 1.00 93.00 89 ALA A O 1
ATOM 697 N N . LEU A 1 90 ? 2.266 1.315 6.738 1.00 94.25 90 LEU A N 1
ATOM 698 C CA . LEU A 1 90 ? 2.799 2.089 5.612 1.00 94.25 90 LEU A CA 1
ATOM 699 C C . LEU A 1 90 ? 4.247 1.697 5.260 1.00 94.25 90 LEU A C 1
ATOM 701 O O . LEU A 1 90 ? 4.505 1.459 4.081 1.00 94.25 90 LEU A O 1
ATOM 705 N N . PRO A 1 91 ? 5.187 1.566 6.221 1.00 95.12 91 PRO A N 1
ATOM 706 C CA . PRO A 1 91 ? 6.557 1.182 5.889 1.00 95.12 91 PRO A CA 1
ATOM 707 C C . PRO A 1 91 ? 6.625 -0.207 5.249 1.00 95.12 91 PRO A C 1
ATOM 709 O O . PRO A 1 91 ? 7.270 -0.381 4.220 1.00 95.12 91 PRO A O 1
ATOM 712 N N . SER A 1 92 ? 5.908 -1.184 5.814 1.00 96.06 92 SER A N 1
ATOM 713 C CA . SER A 1 92 ? 5.855 -2.546 5.275 1.00 96.06 92 SER A CA 1
ATOM 714 C C . SER A 1 92 ? 5.219 -2.593 3.888 1.00 96.06 92 SER A C 1
ATOM 716 O O . SER A 1 92 ? 5.725 -3.300 3.022 1.00 96.06 92 SER A O 1
ATOM 718 N N . TYR A 1 93 ? 4.155 -1.814 3.662 1.00 96.75 93 TYR A N 1
ATOM 719 C CA . TYR A 1 93 ? 3.540 -1.660 2.345 1.00 96.75 93 TYR A CA 1
ATOM 720 C C . TYR A 1 93 ? 4.559 -1.157 1.322 1.00 96.75 93 TYR A C 1
ATOM 722 O O . TYR A 1 93 ? 4.751 -1.800 0.295 1.00 96.75 93 TYR A O 1
ATOM 730 N N . LEU A 1 94 ? 5.237 -0.041 1.615 1.00 95.62 94 LEU A N 1
ATOM 731 C CA . LEU A 1 94 ? 6.177 0.587 0.686 1.00 95.62 94 LEU A CA 1
ATOM 732 C C . LEU A 1 94 ? 7.374 -0.315 0.390 1.00 95.62 94 LEU A C 1
ATOM 734 O O . LEU A 1 94 ? 7.732 -0.478 -0.772 1.00 95.62 94 LEU A O 1
ATOM 738 N N . LEU A 1 95 ? 7.966 -0.924 1.420 1.00 96.50 95 LEU A N 1
ATOM 739 C CA . LEU A 1 95 ? 9.119 -1.808 1.257 1.00 96.50 95 LEU A CA 1
ATOM 740 C C . LEU A 1 95 ? 8.771 -3.034 0.416 1.00 96.50 95 LEU A C 1
ATOM 742 O O . LEU A 1 95 ? 9.498 -3.347 -0.522 1.00 96.50 95 LEU A O 1
ATOM 746 N N . LEU A 1 96 ? 7.656 -3.706 0.717 1.00 96.94 96 LEU A N 1
ATOM 747 C CA . LEU A 1 96 ? 7.239 -4.888 -0.033 1.00 96.94 96 LEU A CA 1
ATOM 748 C C . LEU A 1 96 ? 6.870 -4.535 -1.474 1.00 96.94 96 LEU A C 1
ATOM 750 O O . LEU A 1 96 ? 7.276 -5.232 -2.399 1.00 96.94 96 LEU A O 1
ATOM 754 N N . TRP A 1 97 ? 6.110 -3.455 -1.660 1.00 96.88 97 TRP A N 1
ATOM 755 C CA . TRP A 1 97 ? 5.686 -2.997 -2.976 1.00 96.88 97 TRP A CA 1
ATOM 756 C C . TRP A 1 97 ? 6.888 -2.640 -3.857 1.00 96.88 97 TRP A C 1
ATOM 758 O O . TRP A 1 97 ? 6.991 -3.154 -4.968 1.00 96.88 97 TRP A O 1
ATOM 768 N N . VAL A 1 98 ? 7.830 -1.833 -3.353 1.00 94.69 98 VAL A N 1
ATOM 769 C CA . VAL A 1 98 ? 9.041 -1.460 -4.098 1.00 94.69 98 VAL A CA 1
ATOM 770 C C . VAL A 1 98 ? 9.909 -2.683 -4.372 1.00 94.69 98 VAL A C 1
ATOM 772 O O . VAL A 1 98 ? 10.349 -2.845 -5.502 1.00 94.69 98 VAL A O 1
ATOM 775 N N . LEU A 1 99 ? 10.123 -3.562 -3.388 1.00 96.00 99 LEU A N 1
ATOM 776 C CA . LEU A 1 99 ? 10.918 -4.781 -3.564 1.00 96.00 99 LEU A CA 1
ATOM 777 C C . LEU A 1 99 ? 10.339 -5.696 -4.650 1.00 96.00 99 LEU A C 1
ATOM 779 O O . LEU A 1 99 ? 11.063 -6.149 -5.531 1.00 96.00 99 LEU A O 1
ATOM 783 N N . LEU A 1 100 ? 9.039 -5.986 -4.593 1.00 96.12 100 LEU A N 1
ATOM 784 C CA . LEU A 1 100 ? 8.400 -6.843 -5.589 1.00 96.12 100 LEU A CA 1
ATOM 785 C C . LEU A 1 100 ? 8.380 -6.178 -6.960 1.00 96.12 100 LEU A C 1
ATOM 787 O O . LEU A 1 100 ? 8.628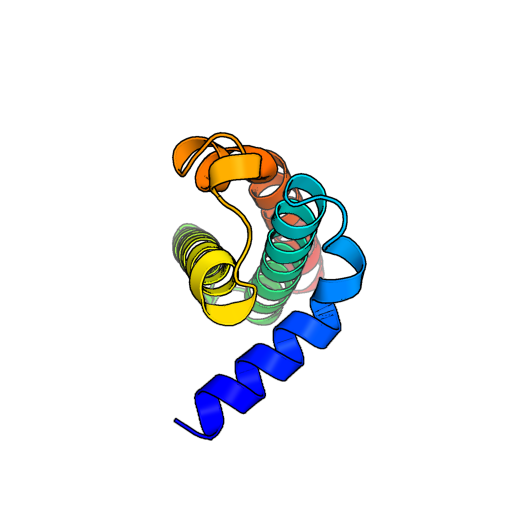 -6.842 -7.961 1.00 96.12 100 LEU A O 1
ATOM 791 N N . TRP A 1 101 ? 8.117 -4.874 -7.014 1.00 94.75 101 TRP A N 1
ATOM 792 C CA . TRP A 1 101 ? 8.114 -4.146 -8.271 1.00 94.75 101 TRP A CA 1
ATOM 793 C C . TRP A 1 101 ? 9.503 -4.141 -8.917 1.00 94.75 101 TRP A C 1
ATOM 795 O O . TRP A 1 101 ? 9.605 -4.449 -10.101 1.00 94.75 101 TRP A O 1
ATOM 805 N N . THR A 1 102 ? 10.574 -3.872 -8.166 1.00 92.00 102 THR A N 1
ATOM 806 C CA . THR A 1 102 ? 11.942 -3.879 -8.710 1.00 92.00 102 THR A CA 1
ATOM 807 C C . THR A 1 102 ? 12.381 -5.270 -9.145 1.00 92.00 102 THR A C 1
ATOM 809 O O . THR A 1 102 ? 12.976 -5.397 -10.212 1.00 92.00 102 THR A O 1
ATOM 812 N N . LEU A 1 103 ? 12.046 -6.312 -8.377 1.00 94.12 103 LEU A N 1
ATOM 813 C CA . LEU A 1 103 ? 12.303 -7.698 -8.770 1.00 94.12 103 LEU A CA 1
ATOM 814 C C . LEU A 1 103 ? 11.591 -8.038 -10.079 1.00 94.12 103 LEU A C 1
ATOM 816 O O . LEU A 1 103 ? 12.231 -8.493 -11.018 1.00 94.12 103 LEU A O 1
ATOM 820 N N . LEU A 1 104 ? 10.286 -7.775 -10.176 1.00 92.88 104 LEU A N 1
ATOM 821 C CA . LEU A 1 104 ? 9.525 -8.050 -11.395 1.00 92.88 104 LEU A CA 1
ATOM 822 C C . LEU A 1 104 ? 10.047 -7.244 -12.583 1.00 92.88 104 LEU A C 1
ATOM 824 O O . LEU A 1 104 ? 10.185 -7.787 -13.674 1.00 92.88 104 LEU A O 1
ATOM 828 N N . TYR A 1 105 ? 10.383 -5.973 -12.371 1.00 87.88 105 TYR A N 1
ATOM 829 C CA . TYR A 1 105 ? 10.963 -5.122 -13.404 1.00 87.88 105 TYR A CA 1
ATOM 830 C C . TYR A 1 105 ? 12.292 -5.690 -13.925 1.00 87.88 105 TYR A C 1
ATOM 832 O O . TYR A 1 105 ? 12.514 -5.714 -15.128 1.00 87.88 105 TYR A O 1
ATOM 840 N N . ALA A 1 106 ? 13.142 -6.224 -13.043 1.00 88.06 106 ALA A N 1
ATOM 841 C CA . ALA A 1 106 ? 14.423 -6.823 -13.423 1.00 88.06 106 ALA A CA 1
ATOM 842 C C . ALA A 1 106 ? 14.297 -8.102 -14.273 1.00 88.06 106 ALA A C 1
ATOM 844 O O . ALA A 1 106 ? 15.229 -8.426 -14.999 1.00 88.06 106 ALA A O 1
ATOM 845 N N . PHE A 1 107 ? 13.176 -8.827 -14.183 1.00 84.94 107 PHE A N 1
ATOM 846 C CA . PHE A 1 107 ? 12.921 -10.040 -14.977 1.00 84.94 107 PHE A CA 1
ATOM 847 C C . PHE A 1 107 ? 11.986 -9.812 -16.174 1.00 84.94 107 PHE A C 1
ATOM 849 O O . PHE A 1 107 ? 11.702 -10.755 -16.910 1.00 84.94 107 PHE A O 1
ATOM 856 N N . THR A 1 108 ? 11.465 -8.596 -16.349 1.00 73.00 108 THR A N 1
ATOM 857 C CA . THR A 1 108 ? 10.556 -8.237 -17.454 1.00 73.00 108 THR A CA 1
ATOM 858 C C . THR A 1 108 ? 11.188 -7.294 -18.475 1.00 73.00 108 THR A C 1
ATOM 860 O O . THR A 1 108 ? 10.650 -7.172 -19.576 1.00 73.00 108 THR A O 1
ATOM 863 N N . LEU A 1 109 ? 12.306 -6.649 -18.127 1.00 60.03 109 LEU A N 1
ATOM 864 C CA . LEU A 1 109 ? 13.158 -5.872 -19.032 1.00 60.03 109 LEU A CA 1
ATOM 865 C C . LEU A 1 109 ? 14.225 -6.763 -19.681 1.00 60.03 109 LEU A C 1
ATOM 867 O O . LEU A 1 109 ? 14.517 -6.529 -20.873 1.00 60.03 109 LEU A O 1
#

Foldseek 3Di:
DVVLVVLLVVLCVVLVVVLVDLLVSLQVLLQVLLLVLLVVLLVVAPCCPDVNSVVSLVVSLVVSLVCSCRRNNRDQVSLVHDVSSNPVNVVVSVVSSVVSNVVSNVVRD

Mean predicted aligned error: 4.28 Å

Solvent-accessible surface area (backbone atoms only — not comparable to full-atom values): 5740 Å² total; per-residue (Å²): 110,76,66,58,56,50,50,24,52,49,44,35,63,72,49,44,86,33,61,91,36,51,63,53,33,55,36,54,53,38,44,52,48,23,52,53,46,15,51,52,37,16,75,49,39,79,76,26,52,70,66,52,31,51,54,49,51,52,49,50,50,54,49,41,54,50,41,38,55,75,37,55,56,55,55,45,70,86,48,66,30,70,67,38,69,62,51,75,44,43,65,61,26,52,54,51,20,52,52,49,22,54,54,38,37,70,76,67,110